Protein AF-A0ABD0QBL4-F1 (afdb_monomer_lite)

Sequence (59 aa):
KTGEVWWSAVLKGEAEIDVNQINRERSMASVDEEEHAVLDRLSFDYHQKLQGKPQSHEL

Structure (mmCIF, N/CA/C/O backbone):
data_AF-A0ABD0QBL4-F1
#
_entry.id   AF-A0ABD0QBL4-F1
#
loop_
_atom_site.group_PDB
_atom_site.id
_atom_site.type_symbol
_atom_site.label_atom_id
_atom_site.label_alt_id
_atom_site.label_comp_id
_atom_site.label_asym_id
_atom_site.label_entity_id
_atom_site.label_seq_id
_atom_site.pdbx_PDB_ins_code
_atom_site.Cartn_x
_atom_site.Cartn_y
_atom_site.Cartn_z
_atom_site.occupancy
_atom_site.B_iso_or_equiv
_atom_site.auth_seq_id
_atom_site.auth_comp_id
_atom_site.auth_asym_id
_atom_site.auth_atom_id
_atom_site.pdbx_PDB_model_num
ATOM 1 N N . LYS A 1 1 ? -3.359 -23.426 23.333 1.00 51.38 1 LYS A N 1
ATOM 2 C CA . LYS A 1 1 ? -3.216 -22.844 21.978 1.00 51.38 1 LYS A CA 1
ATOM 3 C C . LYS A 1 1 ? -3.635 -21.390 22.063 1.00 51.38 1 LYS A C 1
ATOM 5 O O . LYS A 1 1 ? -4.824 -21.122 22.137 1.00 51.38 1 LYS A O 1
ATOM 10 N N . THR A 1 2 ? -2.678 -20.481 22.148 1.00 56.53 2 THR A N 1
ATOM 11 C CA . THR A 1 2 ? -2.916 -19.048 21.972 1.00 56.53 2 THR A CA 1
ATOM 12 C C . THR A 1 2 ? -3.074 -18.845 20.470 1.00 56.53 2 THR A C 1
ATOM 14 O O . THR A 1 2 ? -2.105 -18.973 19.731 1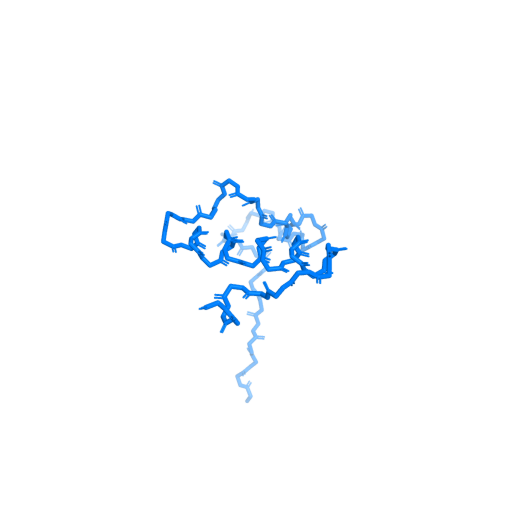.00 56.53 2 THR A O 1
ATOM 17 N N . GLY A 1 3 ? -4.316 -18.730 20.003 1.00 70.69 3 GLY A N 1
ATOM 18 C CA . GLY A 1 3 ? -4.598 -18.421 18.605 1.00 70.69 3 GLY A CA 1
ATOM 19 C C . GLY A 1 3 ? -4.446 -16.924 18.405 1.00 70.69 3 GLY A C 1
ATOM 20 O O . GLY A 1 3 ? -5.033 -16.151 19.160 1.00 70.69 3 GLY A O 1
ATOM 21 N N . GLU A 1 4 ? -3.651 -16.520 17.423 1.00 77.81 4 GLU A N 1
ATOM 22 C CA . GLU A 1 4 ? -3.645 -15.139 16.956 1.00 77.81 4 GLU A CA 1
ATOM 23 C C . GLU A 1 4 ? -5.018 -14.860 16.342 1.00 77.81 4 GLU A C 1
ATOM 25 O O . GLU A 1 4 ? -5.423 -15.498 15.368 1.00 77.81 4 GLU A O 1
ATOM 30 N N . VAL A 1 5 ? -5.778 -13.970 16.975 1.00 78.19 5 VAL A N 1
ATOM 31 C CA . VAL A 1 5 ? -7.097 -13.548 16.506 1.00 78.19 5 VAL A CA 1
ATOM 32 C C . VAL A 1 5 ? -7.009 -12.103 16.045 1.00 78.19 5 VAL A C 1
ATOM 34 O O . VAL A 1 5 ? -6.468 -11.242 16.740 1.00 78.19 5 VAL A O 1
ATOM 37 N N . TRP A 1 6 ? -7.531 -11.851 14.851 1.00 82.56 6 TRP A N 1
ATOM 38 C CA . TRP A 1 6 ? -7.670 -10.504 14.320 1.00 82.56 6 TRP A CA 1
ATOM 39 C C . TRP A 1 6 ? -8.749 -9.745 15.086 1.00 82.56 6 TRP A C 1
ATOM 41 O O . TRP A 1 6 ? -9.729 -10.326 15.555 1.00 82.56 6 TRP A O 1
ATOM 51 N N . TRP A 1 7 ? -8.553 -8.438 15.224 1.00 87.69 7 TRP A N 1
ATOM 52 C CA . TRP A 1 7 ? -9.535 -7.569 15.858 1.00 87.69 7 TRP A CA 1
ATOM 53 C C . TRP A 1 7 ? -10.667 -7.293 14.870 1.00 87.69 7 TRP A C 1
ATOM 55 O O . TRP A 1 7 ? -10.408 -7.019 13.701 1.00 87.69 7 TRP A O 1
ATOM 65 N N . SER A 1 8 ? -11.915 -7.366 15.335 1.00 88.44 8 SER A N 1
ATOM 66 C CA . SER A 1 8 ? -13.087 -7.092 14.498 1.00 88.44 8 SER A CA 1
ATOM 67 C C . SER A 1 8 ? -13.350 -5.598 14.312 1.00 88.44 8 SER A C 1
ATOM 69 O O . SER A 1 8 ? -13.885 -5.209 13.283 1.00 88.44 8 SER A O 1
ATOM 71 N N . ALA A 1 9 ? -12.960 -4.757 15.272 1.00 89.81 9 ALA A N 1
ATOM 72 C CA . ALA A 1 9 ? -13.095 -3.302 15.228 1.00 89.81 9 ALA A CA 1
ATOM 73 C C . ALA A 1 9 ? -11.961 -2.639 16.025 1.00 89.81 9 ALA A C 1
ATOM 75 O O . ALA A 1 9 ? -11.368 -3.268 16.907 1.00 89.81 9 ALA A O 1
ATOM 76 N N . VAL A 1 10 ? -11.668 -1.369 15.727 1.00 88.44 10 VAL A N 1
ATOM 77 C CA . VAL A 1 10 ? -10.640 -0.595 16.449 1.00 88.44 10 VAL A CA 1
ATOM 78 C C . VAL A 1 10 ? -11.119 -0.272 17.864 1.00 88.44 10 VAL A C 1
ATOM 80 O O . VAL A 1 10 ? -10.388 -0.494 18.830 1.00 88.44 10 VAL A O 1
ATOM 83 N N . LEU A 1 11 ? -12.366 0.192 17.997 1.00 91.19 11 LEU A N 1
ATOM 84 C CA . LEU A 1 11 ? -13.012 0.468 19.277 1.00 91.19 11 LEU A CA 1
ATOM 85 C C . LEU A 1 11 ? -14.311 -0.331 19.437 1.00 91.19 11 LEU A C 1
ATOM 87 O O . LEU A 1 11 ? -14.975 -0.721 18.477 1.00 91.19 11 LEU A O 1
ATOM 91 N N . LYS A 1 12 ? -14.700 -0.576 20.692 1.00 87.69 12 LYS A N 1
ATOM 92 C CA . LYS A 1 12 ? -15.952 -1.278 21.004 1.00 87.69 12 LYS A CA 1
ATOM 93 C C . LYS A 1 12 ? -17.152 -0.416 20.610 1.00 87.69 12 LYS A C 1
ATOM 95 O O . LYS A 1 12 ? -17.299 0.689 21.120 1.00 87.69 12 LYS A O 1
ATOM 100 N N . GLY A 1 13 ? -18.033 -0.970 19.780 1.00 88.50 13 GLY A N 1
ATOM 101 C CA . GLY A 1 13 ? -19.252 -0.300 19.316 1.00 88.50 13 GLY A CA 1
ATOM 102 C C . GLY A 1 13 ? -19.098 0.464 17.998 1.00 88.50 13 GLY A C 1
ATOM 103 O O . GLY A 1 13 ? -20.083 1.023 17.526 1.00 88.50 13 GLY A O 1
ATOM 104 N N . GLU A 1 14 ? -17.903 0.477 17.401 1.00 90.50 14 GLU A N 1
ATOM 105 C CA . GLU A 1 14 ? -17.692 0.983 16.042 1.00 90.50 14 GLU A CA 1
ATOM 106 C C . GLU A 1 14 ? -18.023 -0.067 14.975 1.00 90.50 14 GLU A C 1
ATOM 108 O O . GLU A 1 14 ? -18.269 -1.238 15.274 1.00 90.50 14 GLU A O 1
ATOM 113 N N . ALA A 1 15 ? -18.035 0.377 13.718 1.00 89.25 15 ALA A N 1
ATOM 114 C CA . ALA A 1 15 ? -18.182 -0.501 12.569 1.00 89.25 15 ALA A CA 1
ATOM 115 C C . ALA A 1 15 ? -17.054 -1.543 12.516 1.00 89.25 15 ALA A C 1
ATOM 117 O O . ALA A 1 15 ? -15.896 -1.251 12.826 1.00 89.25 15 ALA A O 1
ATOM 118 N N . GLU A 1 16 ? -17.405 -2.757 12.098 1.00 91.56 16 GLU A N 1
ATOM 119 C CA . GLU A 1 16 ? -16.423 -3.814 11.892 1.00 91.56 16 GLU A CA 1
ATOM 120 C C . GLU A 1 16 ? -15.521 -3.510 10.691 1.00 91.56 16 GLU A C 1
ATOM 122 O O . GLU A 1 16 ? -15.923 -2.872 9.714 1.00 91.56 16 GLU A O 1
ATOM 127 N N . ILE A 1 17 ? -14.283 -3.988 10.768 1.00 88.75 17 ILE A N 1
ATOM 128 C CA . ILE A 1 17 ? -13.289 -3.845 9.713 1.00 88.75 17 ILE A CA 1
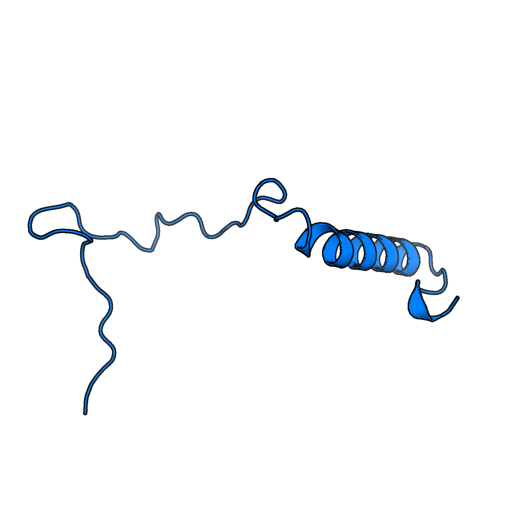ATOM 129 C C . ILE A 1 17 ? -13.681 -4.760 8.546 1.00 88.75 17 ILE A C 1
ATOM 131 O O . ILE A 1 17 ? -13.492 -5.977 8.605 1.00 88.75 17 ILE A O 1
ATOM 135 N N . ASP A 1 18 ? -14.180 -4.176 7.454 1.00 87.62 18 ASP A N 1
ATOM 136 C CA . ASP A 1 18 ? -14.379 -4.903 6.198 1.00 87.62 18 ASP A CA 1
ATOM 137 C C . ASP A 1 18 ? -13.055 -5.019 5.437 1.00 87.62 18 ASP A C 1
ATOM 139 O O . ASP A 1 18 ? -12.616 -4.111 4.726 1.00 87.62 18 ASP A O 1
ATOM 143 N N . VAL A 1 19 ? -12.424 -6.184 5.564 1.00 82.25 19 VAL A N 1
ATOM 144 C CA . VAL A 1 19 ? -11.139 -6.508 4.930 1.00 82.25 19 VAL A CA 1
ATOM 145 C C . VAL A 1 19 ? -11.191 -6.428 3.397 1.00 82.25 19 VAL A C 1
ATOM 147 O O . VAL A 1 19 ? -10.144 -6.258 2.762 1.00 82.25 19 VAL A O 1
ATOM 150 N N . ASN A 1 20 ? -12.378 -6.527 2.788 1.00 83.94 20 ASN A N 1
ATOM 151 C CA . ASN A 1 20 ? -12.547 -6.425 1.336 1.00 83.94 20 ASN A CA 1
ATOM 152 C C . ASN A 1 20 ? -12.545 -4.975 0.840 1.00 83.94 20 ASN A C 1
ATOM 154 O O . ASN A 1 20 ? -12.331 -4.745 -0.347 1.00 83.94 20 ASN A O 1
ATOM 158 N N . GLN A 1 21 ? -12.757 -4.006 1.733 1.00 82.38 21 GLN A N 1
ATOM 159 C CA . GLN A 1 21 ? -12.751 -2.575 1.416 1.00 82.38 21 GLN A CA 1
ATOM 160 C C . GLN A 1 21 ? -11.430 -1.887 1.772 1.00 82.38 21 GLN A C 1
ATOM 162 O O . GLN A 1 21 ? -11.241 -0.708 1.474 1.00 82.38 21 GLN A O 1
ATOM 167 N N . ILE A 1 22 ? -10.492 -2.608 2.388 1.00 81.12 22 ILE A N 1
ATOM 168 C CA . ILE A 1 22 ? -9.168 -2.069 2.692 1.00 81.12 22 ILE A CA 1
ATOM 169 C C . ILE A 1 22 ? -8.391 -1.896 1.386 1.00 81.12 22 ILE A C 1
ATOM 171 O O . ILE A 1 22 ? -8.100 -2.874 0.694 1.00 81.12 22 ILE A O 1
ATOM 175 N N . ASN A 1 23 ? -7.993 -0.658 1.082 1.00 77.88 23 ASN A N 1
ATOM 176 C CA . ASN A 1 23 ? -7.037 -0.393 0.016 1.00 77.88 23 ASN A CA 1
ATOM 177 C C . ASN A 1 23 ? -5.665 -0.965 0.413 1.00 77.88 23 ASN A C 1
ATOM 179 O O . ASN A 1 23 ? -5.058 -0.535 1.393 1.00 77.88 23 ASN A O 1
ATOM 183 N N . ARG A 1 24 ? -5.199 -1.964 -0.340 1.00 74.12 24 ARG A N 1
ATOM 184 C CA . ARG A 1 24 ? -3.906 -2.636 -0.124 1.00 74.12 24 ARG A CA 1
ATOM 185 C C . ARG A 1 24 ? -2.787 -2.051 -0.977 1.00 74.12 24 ARG A C 1
ATOM 187 O O . ARG A 1 24 ? -1.647 -2.502 -0.880 1.00 74.12 24 ARG A O 1
ATOM 194 N N . GLU A 1 25 ? -3.109 -1.098 -1.839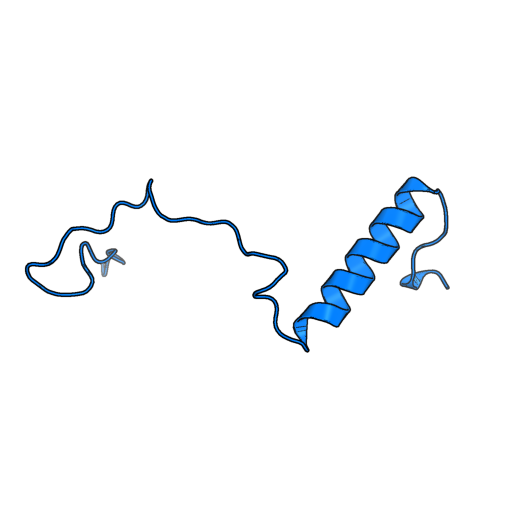 1.00 74.75 25 GLU A N 1
ATOM 195 C CA . GLU A 1 25 ? -2.145 -0.468 -2.720 1.00 74.75 25 GLU A CA 1
ATOM 196 C C . GLU A 1 25 ? -1.318 0.530 -1.914 1.00 74.75 25 GLU A C 1
ATOM 198 O O . GLU A 1 25 ? -1.836 1.462 -1.297 1.00 74.75 25 GLU A O 1
ATOM 203 N N . ARG A 1 26 ? -0.000 0.324 -1.912 1.00 63.44 26 ARG A N 1
ATOM 204 C CA . ARG A 1 26 ? 0.939 1.327 -1.422 1.00 63.44 26 ARG A CA 1
ATOM 205 C C . ARG A 1 26 ? 1.191 2.308 -2.559 1.00 63.44 26 ARG A C 1
ATOM 207 O O . ARG A 1 26 ? 1.678 1.916 -3.616 1.00 63.44 26 ARG A O 1
ATOM 214 N N . SER A 1 27 ? 0.827 3.569 -2.350 1.00 64.75 27 SER A N 1
ATOM 215 C CA . SER A 1 27 ? 1.116 4.622 -3.319 1.00 64.75 27 SER A CA 1
ATOM 216 C C . SER A 1 27 ? 2.619 4.885 -3.354 1.00 64.75 27 SER A C 1
ATOM 218 O O . SER A 1 27 ? 3.255 4.980 -2.307 1.00 64.75 27 SER A O 1
ATOM 220 N N . MET A 1 28 ? 3.180 5.094 -4.547 1.00 62.12 28 MET A N 1
ATOM 221 C CA . MET A 1 28 ? 4.552 5.598 -4.704 1.00 62.12 28 MET A CA 1
ATOM 222 C C . MET A 1 28 ? 4.793 6.906 -3.930 1.00 62.12 28 MET A C 1
ATOM 224 O O . MET A 1 28 ? 5.923 7.196 -3.566 1.00 62.12 28 MET A O 1
ATOM 228 N N . ALA A 1 29 ? 3.739 7.684 -3.656 1.00 66.50 29 ALA A N 1
ATOM 229 C CA . ALA A 1 29 ? 3.822 8.937 -2.908 1.00 66.50 29 ALA A CA 1
ATOM 230 C C . ALA A 1 29 ? 3.943 8.759 -1.382 1.00 66.50 29 ALA A C 1
ATOM 232 O O . ALA A 1 29 ? 4.204 9.734 -0.686 1.00 66.50 29 ALA A O 1
ATOM 233 N N . SER A 1 30 ? 3.703 7.553 -0.851 1.00 65.00 30 SER A N 1
ATOM 234 C CA . SER A 1 30 ? 3.855 7.246 0.581 1.00 65.00 30 SER A CA 1
ATOM 235 C C . SER A 1 30 ? 5.165 6.525 0.902 1.00 65.00 30 SER A C 1
ATOM 237 O O . SER A 1 30 ? 5.310 6.015 2.009 1.00 65.00 30 SER A O 1
ATOM 239 N N . VAL A 1 31 ? 6.059 6.403 -0.080 1.00 65.81 31 VAL A N 1
ATOM 240 C CA . VAL A 1 31 ? 7.414 5.882 0.114 1.00 65.81 31 VAL A CA 1
ATOM 241 C C . VAL A 1 31 ? 8.225 6.972 0.812 1.00 65.81 31 VAL A C 1
ATOM 243 O O . VAL A 1 31 ? 8.115 8.141 0.442 1.00 65.81 31 VAL A O 1
ATOM 246 N N . ASP A 1 32 ? 8.972 6.618 1.855 1.00 72.06 32 ASP A N 1
ATOM 247 C CA . ASP A 1 32 ? 9.841 7.585 2.525 1.00 72.06 32 ASP A CA 1
ATOM 248 C C . ASP A 1 32 ? 11.102 7.892 1.689 1.00 72.06 32 ASP A C 1
ATOM 250 O O . ASP A 1 32 ? 11.485 7.135 0.795 1.00 72.06 32 ASP A O 1
ATOM 254 N N . GLU A 1 33 ? 11.753 9.025 1.970 1.00 68.56 33 GLU A N 1
ATOM 255 C CA . GLU A 1 33 ? 12.949 9.500 1.249 1.00 68.56 33 GLU A CA 1
ATOM 256 C C . GLU A 1 33 ? 14.138 8.519 1.291 1.00 68.56 33 GLU A C 1
ATOM 258 O O . GLU A 1 33 ? 14.975 8.529 0.389 1.00 68.56 33 GLU A O 1
ATOM 263 N N . GLU A 1 34 ? 14.189 7.623 2.277 1.00 67.62 34 GLU A N 1
ATOM 264 C CA . GLU A 1 34 ? 15.223 6.596 2.431 1.00 67.62 34 GLU A CA 1
ATOM 265 C C . GLU A 1 34 ? 14.946 5.368 1.538 1.00 67.62 34 GLU A C 1
ATOM 267 O O . GLU A 1 34 ? 15.857 4.807 0.922 1.00 67.62 34 GLU A O 1
ATOM 272 N N . GLU A 1 35 ? 13.678 4.990 1.376 1.00 69.31 35 GLU A N 1
ATOM 273 C CA . GLU A 1 35 ? 13.220 3.877 0.539 1.00 69.31 35 GLU A CA 1
ATOM 274 C C . GLU A 1 35 ? 13.219 4.211 -0.968 1.00 69.31 35 GLU A C 1
ATOM 276 O O . GLU A 1 35 ? 13.270 3.306 -1.815 1.00 69.31 35 GLU A O 1
ATOM 281 N N . HIS A 1 36 ? 13.241 5.500 -1.328 1.00 74.56 36 HIS A N 1
ATOM 282 C CA . HIS A 1 36 ? 13.294 5.968 -2.718 1.00 74.56 36 HIS A CA 1
ATOM 283 C C . HIS A 1 36 ? 14.530 5.462 -3.484 1.00 74.56 36 HIS A C 1
ATOM 285 O O . HIS A 1 36 ? 14.409 5.038 -4.635 1.00 74.56 36 HIS A O 1
ATOM 291 N N . ALA A 1 37 ? 15.702 5.399 -2.842 1.00 78.88 37 ALA A N 1
ATOM 292 C CA . ALA A 1 37 ? 16.945 4.978 -3.497 1.00 78.88 37 ALA A CA 1
ATOM 293 C C . ALA A 1 37 ? 16.898 3.524 -4.010 1.00 78.88 37 ALA A C 1
ATOM 295 O O . ALA A 1 37 ? 17.471 3.190 -5.052 1.00 78.88 37 ALA A O 1
ATOM 296 N N . VAL A 1 38 ? 16.194 2.645 -3.289 1.00 76.94 38 VAL A N 1
ATOM 297 C CA . VAL A 1 38 ? 16.031 1.236 -3.673 1.00 76.94 38 VAL A CA 1
ATOM 298 C C . VAL A 1 38 ? 15.061 1.107 -4.846 1.00 76.94 38 VAL A C 1
ATOM 300 O O . VAL A 1 38 ? 15.314 0.330 -5.771 1.00 76.94 38 VAL A O 1
ATOM 303 N N . LEU A 1 39 ? 13.975 1.884 -4.840 1.00 79.50 39 LEU A N 1
ATOM 304 C CA . LEU A 1 39 ? 12.991 1.894 -5.925 1.00 79.50 39 LEU A CA 1
ATOM 305 C C . LEU A 1 39 ? 13.550 2.494 -7.216 1.00 79.50 39 LEU A C 1
ATOM 307 O O . LEU A 1 39 ? 13.287 1.955 -8.294 1.00 79.50 39 LEU A O 1
ATOM 311 N N . ASP A 1 40 ? 14.354 3.550 -7.115 1.00 82.38 40 ASP A N 1
ATOM 312 C CA . ASP A 1 40 ? 15.022 4.165 -8.262 1.00 82.38 40 ASP A CA 1
ATOM 313 C C . ASP A 1 40 ? 15.992 3.183 -8.916 1.00 82.38 40 ASP A C 1
ATOM 315 O O . ASP A 1 40 ? 15.964 2.991 -10.136 1.00 82.38 40 ASP A O 1
ATOM 319 N N . ARG A 1 41 ? 16.786 2.473 -8.103 1.00 85.38 41 ARG A N 1
ATOM 320 C CA . ARG A 1 41 ? 17.665 1.403 -8.587 1.00 85.38 41 ARG A CA 1
ATOM 321 C C . ARG A 1 41 ? 16.875 0.298 -9.290 1.00 85.38 41 ARG A C 1
ATOM 323 O O . ARG A 1 41 ? 17.241 -0.106 -10.392 1.00 85.38 41 ARG A O 1
ATOM 330 N N . LEU A 1 42 ? 15.792 -0.181 -8.679 1.00 84.38 42 LEU A N 1
ATOM 331 C CA . LEU A 1 42 ? 14.982 -1.263 -9.241 1.00 84.38 42 LEU A CA 1
ATOM 332 C C . LEU A 1 42 ? 14.326 -0.850 -10.569 1.00 84.38 42 LEU A C 1
ATOM 334 O O . LEU A 1 42 ? 14.316 -1.624 -11.528 1.00 84.38 42 LEU A O 1
ATOM 338 N N . SER A 1 43 ? 13.820 0.383 -10.642 1.00 84.12 43 SER A N 1
ATOM 339 C CA . SER A 1 43 ? 13.215 0.955 -11.851 1.00 84.12 43 SER A CA 1
ATOM 340 C C . SER A 1 43 ? 14.244 1.132 -12.967 1.00 84.12 43 SER A C 1
ATOM 342 O O . SER A 1 43 ? 13.974 0.821 -14.129 1.00 84.12 43 SER A O 1
ATOM 344 N N . PHE A 1 44 ? 15.450 1.583 -12.617 1.00 87.44 44 PHE A N 1
ATOM 345 C CA . PHE A 1 44 ? 16.566 1.706 -13.546 1.00 87.44 44 PHE A CA 1
ATOM 346 C C . PHE A 1 44 ? 16.985 0.344 -14.116 1.00 87.44 44 PHE A C 1
ATOM 348 O O . PHE A 1 44 ? 17.046 0.188 -15.338 1.00 87.44 44 PHE A O 1
ATOM 355 N N . ASP A 1 45 ? 17.190 -0.661 -13.261 1.00 86.88 45 ASP A N 1
ATOM 356 C CA . ASP A 1 45 ? 17.559 -2.019 -13.682 1.00 86.88 45 ASP A CA 1
ATOM 357 C C . ASP A 1 45 ? 16.464 -2.666 -14.546 1.00 86.88 45 ASP A C 1
ATOM 359 O O . ASP A 1 45 ? 16.762 -3.341 -15.537 1.00 86.88 45 ASP A O 1
ATOM 363 N N . TYR A 1 46 ? 15.190 -2.407 -14.235 1.00 87.44 46 TYR A N 1
ATOM 364 C CA . TYR A 1 46 ? 14.060 -2.848 -15.053 1.00 87.44 46 TYR A CA 1
ATOM 365 C C . TYR A 1 46 ? 14.102 -2.250 -16.469 1.00 87.44 46 TYR A C 1
ATOM 367 O O . TYR A 1 46 ? 13.970 -2.981 -17.456 1.00 87.44 46 TYR A O 1
ATOM 375 N N . HIS A 1 47 ? 14.353 -0.944 -16.595 1.00 87.88 47 HIS A N 1
ATOM 376 C CA . HIS A 1 47 ? 14.506 -0.292 -17.897 1.00 87.88 47 HIS A CA 1
ATOM 377 C C . HIS A 1 47 ? 15.731 -0.793 -18.66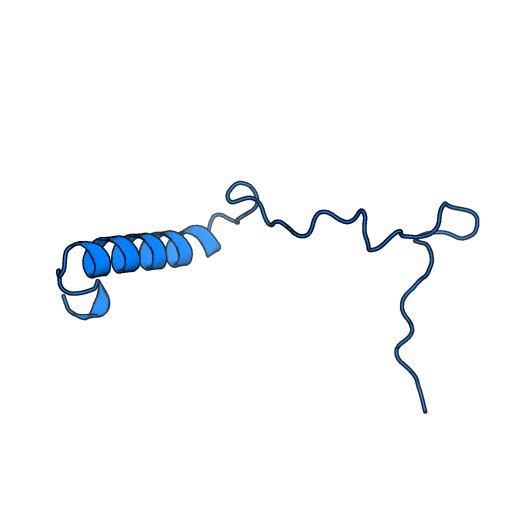9 1.00 87.88 47 HIS A C 1
ATOM 379 O O . HIS A 1 47 ? 15.635 -1.022 -19.876 1.00 87.88 47 HIS A O 1
ATOM 385 N N . GLN A 1 48 ? 16.863 -1.012 -17.995 1.00 89.44 48 GLN A N 1
ATOM 386 C CA . GLN A 1 48 ? 18.068 -1.565 -18.619 1.00 89.44 48 GLN A CA 1
ATOM 387 C C . GLN A 1 48 ? 17.817 -2.965 -19.180 1.00 89.44 48 GLN A C 1
ATOM 389 O O . GLN A 1 48 ? 18.139 -3.229 -20.339 1.00 89.44 48 GLN A O 1
ATOM 394 N N . LYS A 1 49 ? 17.136 -3.824 -18.411 1.00 86.94 49 LYS A N 1
ATOM 395 C CA . LYS A 1 49 ? 16.745 -5.169 -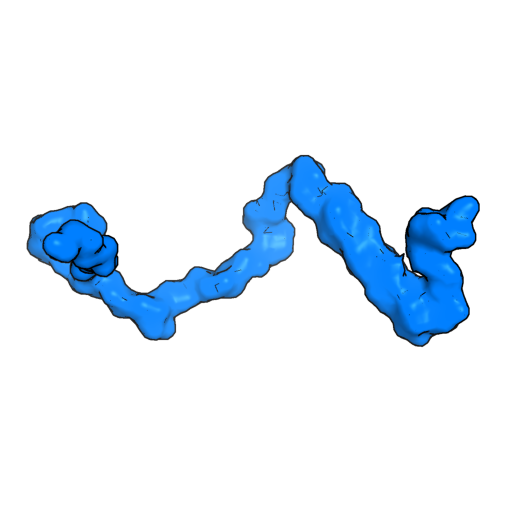18.846 1.00 86.94 49 LYS A CA 1
ATOM 396 C C . LYS A 1 49 ? 15.856 -5.141 -20.089 1.00 86.94 49 LYS A C 1
ATOM 398 O O . LYS A 1 49 ? 16.093 -5.913 -21.015 1.00 86.94 49 LYS A O 1
ATOM 403 N N . LEU A 1 50 ? 14.862 -4.251 -20.137 1.00 87.25 50 LEU A N 1
ATOM 404 C CA . LEU A 1 50 ? 14.007 -4.081 -21.321 1.00 87.25 50 LEU A CA 1
ATOM 405 C C . LEU A 1 50 ? 14.795 -3.606 -22.551 1.00 87.25 50 LEU A C 1
ATOM 407 O O . LEU A 1 50 ? 14.448 -3.959 -23.674 1.00 87.25 50 LEU A O 1
ATOM 411 N N . GLN A 1 51 ? 15.859 -2.828 -22.344 1.00 89.12 51 GLN A N 1
ATOM 412 C CA . GLN A 1 51 ? 16.737 -2.323 -23.403 1.00 89.12 51 GLN A CA 1
ATOM 413 C C 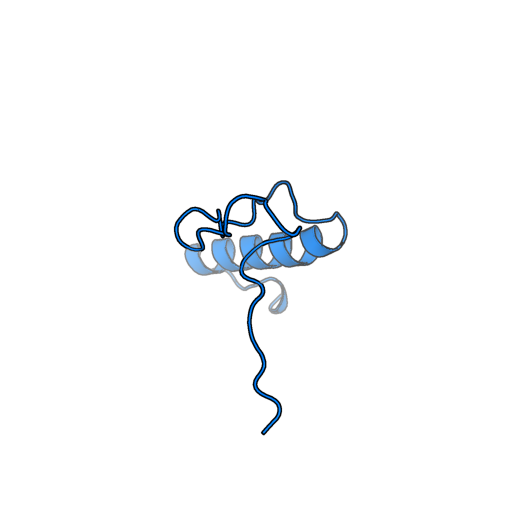. GLN A 1 51 ? 17.895 -3.273 -23.757 1.00 89.12 51 GLN A C 1
ATOM 415 O O . GLN A 1 51 ? 18.669 -2.959 -24.660 1.00 89.12 51 GLN A O 1
ATOM 420 N N . GLY A 1 52 ? 18.043 -4.404 -23.058 1.00 87.25 52 GLY A N 1
ATOM 421 C CA . GLY A 1 52 ? 19.177 -5.319 -23.229 1.00 87.25 52 GLY A CA 1
ATOM 422 C C . GLY A 1 52 ? 20.526 -4.729 -22.799 1.00 87.25 52 GLY A C 1
ATOM 423 O O . GLY A 1 52 ? 21.563 -5.157 -23.301 1.00 87.25 52 GLY A O 1
ATOM 424 N N . LYS A 1 53 ? 20.520 -3.726 -21.913 1.00 85.75 53 LYS A N 1
ATOM 425 C CA . LYS A 1 53 ? 21.722 -3.080 -21.369 1.00 85.75 53 LYS A CA 1
ATOM 426 C C . LYS A 1 53 ? 22.118 -3.701 -20.017 1.00 85.75 53 LYS A C 1
ATOM 428 O O . LYS A 1 53 ? 21.232 -4.192 -19.313 1.00 85.75 53 LYS A O 1
ATOM 433 N N . PRO A 1 54 ? 23.417 -3.688 -19.660 1.00 83.94 54 PRO A N 1
ATOM 434 C CA . PRO A 1 54 ? 23.905 -4.233 -18.391 1.00 83.94 54 PRO A CA 1
ATOM 435 C C . PRO A 1 54 ? 23.316 -3.476 -17.200 1.00 83.94 54 PRO A C 1
ATOM 437 O O . PRO A 1 54 ? 23.227 -2.255 -17.241 1.00 83.94 54 PRO A O 1
ATOM 440 N N . GLN A 1 55 ? 22.903 -4.184 -16.150 1.00 84.00 55 GLN A N 1
ATOM 441 C CA . GLN A 1 55 ? 22.268 -3.593 -14.964 1.00 84.00 55 GLN A CA 1
ATOM 442 C C . GLN A 1 55 ? 23.259 -2.752 -14.142 1.00 84.00 55 GLN A C 1
ATOM 444 O O . GLN A 1 55 ? 24.469 -2.847 -14.314 1.00 84.00 55 GLN A O 1
ATOM 449 N N . SER A 1 56 ? 22.761 -1.932 -13.212 1.00 78.75 56 SER A N 1
ATOM 450 C CA . SER A 1 56 ? 23.573 -1.018 -12.384 1.00 78.75 56 SER A CA 1
ATOM 451 C C . SER A 1 56 ? 24.708 -1.686 -11.599 1.00 78.75 56 SER A C 1
ATOM 453 O O . SER A 1 56 ? 25.680 -1.023 -11.264 1.00 78.75 56 SER A O 1
ATOM 455 N N . HIS A 1 57 ? 24.592 -2.982 -11.304 1.00 78.25 57 HIS A N 1
ATOM 456 C CA . HIS A 1 57 ? 25.613 -3.765 -10.602 1.00 78.25 57 HIS A CA 1
ATOM 457 C C . HIS A 1 57 ? 26.657 -4.407 -11.534 1.00 78.25 57 HIS A C 1
ATOM 459 O O . HIS A 1 57 ? 27.597 -5.032 -11.050 1.00 78.25 57 HIS A O 1
ATOM 465 N N . GLU A 1 58 ? 26.452 -4.310 -12.849 1.00 73.12 58 GLU A N 1
ATOM 466 C CA . GLU A 1 58 ? 27.341 -4.823 -13.899 1.00 73.12 58 GLU A CA 1
ATOM 467 C C . GLU A 1 58 ? 28.212 -3.706 -14.517 1.00 73.12 58 GLU A C 1
ATOM 469 O O . GLU A 1 58 ? 29.000 -3.982 -15.424 1.00 73.12 58 GLU A O 1
ATOM 474 N N . LEU A 1 59 ? 28.061 -2.462 -14.035 1.00 62.97 59 LEU A N 1
ATOM 475 C CA . LEU A 1 59 ? 28.887 -1.284 -14.343 1.00 62.97 59 LEU A CA 1
ATOM 476 C C . LEU A 1 59 ? 29.925 -1.050 -13.238 1.00 62.97 59 LEU A C 1
ATOM 478 O O . LEU A 1 59 ? 31.068 -0.690 -13.598 1.00 62.97 59 LEU A O 1
#

Radius of gyration: 20.37 Å; chains: 1; bounding box: 48×32×45 Å

Organism: Cirrhinus mrigala (NCBI:txid683832)

pLDDT: mean 79.5, std 9.68, range [51.38, 91.56]

Secondary structure (DSSP, 8-state):
-------S-SSTTSPP--TTTS--PPPGGGS-TTTHHHHHHHHHHHHHHHTTPPPTT--

Foldseek 3Di:
DPDDDDDQDPDPPDHGDDPVPDDPDDDPVPQDPVRVVVVVLVVQQVVCVVVVHDGPVRD

InterPro domains:
  IPR008978 HSP20-like chaperone [G3DSA:2.60.40.790] (1-44)
  IPR008978 HSP20-like chaperone [SSF49764] (1-57)
  IPR037898 NudC family [PTHR12356] (5-58)